Protein AF-A0A838R5U6-F1 (afdb_monomer)

Secondary structure (DSSP, 8-state):
-GGGTS--SEE-EEEESSSEEEESTT-PPEE--TTHHHHHHHHHHHHHHT----S---HHHHHHHHTTS--S-EEEEESS--B-TTT-SB-HHHHHHHHHHHHHTTTS-EEEEE-S-TTSHHHHHHHHHHHHHTT--EEE-

Nearest PDB structures (foldseek):
  3gei-assembly2_B  TM=4.737E-01  e=3.630E-01  Chlorobaculum tepidum
  3gei-assembly1_A-2  TM=4.736E-01  e=3.871E-01  Chlorobaculum tepidum
  7cs3-assembly3_E  TM=6.189E-01  e=1.395E+00  Isatis tinctoria
  7cs7-assembly1_A  TM=5.829E-01  e=1.151E+00  Isatis tinctoria
  3gee-assembly1_A-2  TM=3.299E-01  e=1.308E+00  Chlorobaculum tepidum

pLDDT: mean 90.36, std 7.61, range [60.25, 98.31]

Sequence (141 aa):
TWLKHLNVEECVLIVYSSSVRTFPADGSVADVRGSAGKSKRDELMRQLQTVKPGGWTNTLDALRKAYEYDVDTVLLFTDGAPSRASSGAYDERIAQQIYALSREHANVPINTIGLGNYFDENMATFLRTVASLTGGTFRGE

Mean p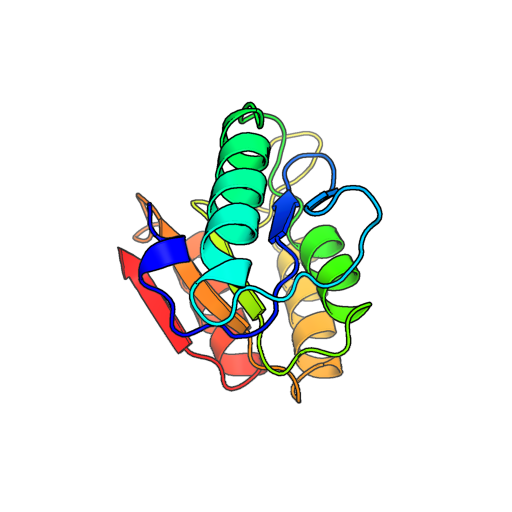redicted aligned error: 4.28 Å

Radius of gyration: 14.82 Å; Cα contacts (8 Å, |Δi|>4): 229; chains: 1; bounding box: 40×31×37 Å

Structure (mmCIF, N/CA/C/O backbone):
data_AF-A0A838R5U6-F1
#
_entry.id   AF-A0A838R5U6-F1
#
loop_
_atom_site.group_PDB
_atom_site.id
_atom_site.type_symbol
_atom_site.label_atom_id
_atom_site.label_alt_id
_atom_site.label_comp_id
_atom_site.label_asym_id
_atom_site.label_entity_id
_atom_site.label_seq_id
_atom_site.pdbx_PDB_ins_code
_atom_site.Cartn_x
_atom_site.Cartn_y
_atom_site.Cartn_z
_atom_site.occupancy
_atom_site.B_iso_or_equiv
_atom_site.auth_seq_id
_atom_site.auth_comp_id
_atom_site.auth_asym_id
_atom_site.auth_atom_id
_atom_site.pdbx_PDB_model_num
ATOM 1 N N . THR A 1 1 ? -11.176 15.852 3.937 1.00 60.25 1 THR A N 1
ATOM 2 C CA . THR A 1 1 ? -9.987 14.971 3.941 1.00 60.25 1 THR A CA 1
ATOM 3 C C . THR A 1 1 ? -10.443 13.577 3.564 1.00 60.25 1 THR A C 1
ATOM 5 O O . THR A 1 1 ? -11.503 13.176 4.027 1.00 60.25 1 THR A O 1
ATOM 8 N N . TRP A 1 2 ? -9.69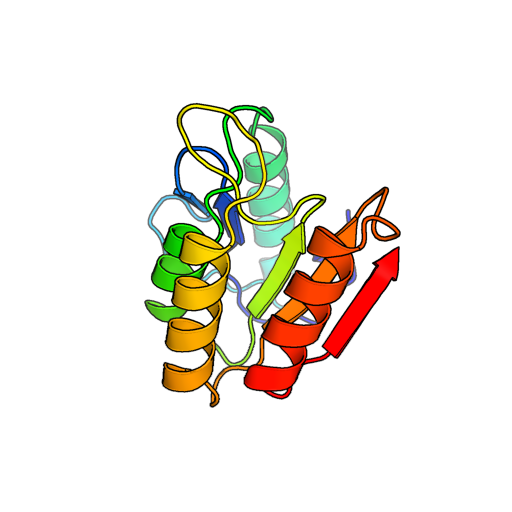9 12.866 2.715 1.00 70.06 2 TRP A N 1
ATOM 9 C CA . TRP A 1 2 ? -10.141 11.615 2.073 1.00 70.06 2 TRP A CA 1
ATOM 10 C C . TRP A 1 2 ? -10.536 10.508 3.064 1.00 70.06 2 TRP A C 1
ATOM 12 O O . TRP A 1 2 ? -11.565 9.872 2.872 1.00 70.06 2 TRP A O 1
ATOM 22 N N . LEU A 1 3 ? -9.816 10.363 4.185 1.00 71.75 3 LEU A 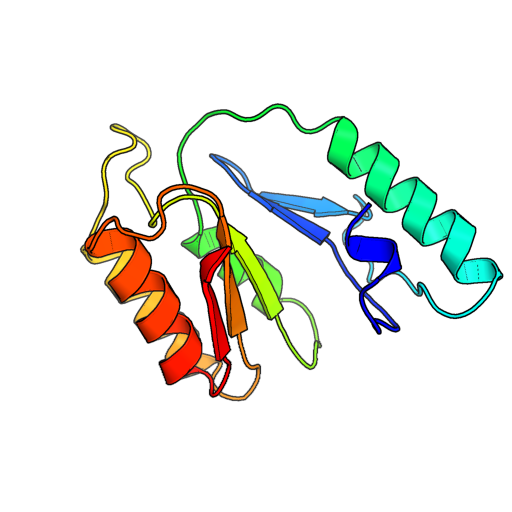N 1
ATOM 23 C CA . LEU A 1 3 ? -10.091 9.331 5.197 1.00 71.75 3 LEU A CA 1
ATOM 24 C C . LEU A 1 3 ? -11.506 9.422 5.800 1.00 71.75 3 LEU A C 1
ATOM 26 O O . LEU A 1 3 ? -12.054 8.425 6.248 1.00 71.75 3 LEU A O 1
ATOM 30 N N . LYS A 1 4 ? -12.134 10.608 5.794 1.00 71.12 4 LYS A N 1
ATOM 31 C CA . LYS A 1 4 ? -13.515 10.794 6.282 1.00 71.12 4 LYS A CA 1
ATOM 32 C C . LYS A 1 4 ? -14.579 10.253 5.323 1.00 71.12 4 LYS A C 1
ATOM 34 O O . LYS A 1 4 ? -15.738 10.173 5.712 1.00 71.12 4 LYS A O 1
ATOM 39 N N . HIS A 1 5 ? -14.192 9.946 4.089 1.00 78.62 5 HIS A N 1
ATOM 40 C CA . HIS A 1 5 ? -15.079 9.461 3.033 1.00 78.62 5 HIS A CA 1
ATOM 41 C C . HIS A 1 5 ? -14.897 7.968 2.754 1.00 78.62 5 HIS A C 1
ATOM 43 O O . HIS A 1 5 ? -15.681 7.397 2.003 1.00 78.62 5 HIS A O 1
ATOM 49 N N . LEU A 1 6 ? -13.883 7.336 3.351 1.00 78.75 6 LEU A N 1
ATOM 50 C CA . LEU A 1 6 ? -13.700 5.897 3.260 1.00 78.75 6 LEU A CA 1
ATOM 51 C C . LEU A 1 6 ? -14.564 5.195 4.306 1.00 78.75 6 LEU A C 1
ATOM 53 O O . LEU A 1 6 ? -14.583 5.589 5.474 1.00 78.75 6 LEU A O 1
ATOM 57 N N . ASN A 1 7 ? -15.248 4.135 3.884 1.00 82.88 7 ASN A N 1
ATOM 58 C CA . ASN A 1 7 ? -15.993 3.259 4.778 1.00 82.88 7 ASN A CA 1
ATOM 59 C C . ASN A 1 7 ? -15.038 2.254 5.443 1.00 82.88 7 ASN A C 1
ATOM 61 O O . ASN A 1 7 ? -15.044 1.076 5.107 1.00 82.88 7 ASN A O 1
ATOM 65 N N . VAL A 1 8 ? -14.163 2.760 6.312 1.00 87.38 8 VAL A N 1
ATOM 66 C CA . VAL A 1 8 ? -13.171 1.975 7.058 1.00 87.38 8 VAL A CA 1
ATOM 67 C C . VAL A 1 8 ? -13.574 1.951 8.526 1.00 87.38 8 VAL A C 1
ATOM 69 O O . VAL A 1 8 ? -13.942 2.989 9.084 1.00 87.38 8 VAL A O 1
ATOM 72 N N . GLU A 1 9 ? -13.514 0.771 9.139 1.00 91.50 9 GLU A N 1
ATOM 73 C CA . GLU A 1 9 ? -13.822 0.580 10.558 1.00 91.50 9 GLU A CA 1
ATOM 74 C C . GLU A 1 9 ? -12.588 0.749 11.437 1.00 91.50 9 GLU A C 1
ATOM 76 O O . GLU A 1 9 ? -12.625 1.466 12.435 1.00 91.50 9 GLU A O 1
ATOM 81 N N . GLU A 1 10 ? -11.489 0.126 11.032 1.00 94.75 10 GLU A N 1
ATOM 82 C CA . GLU A 1 10 ? -10.233 0.065 11.762 1.00 94.75 10 GLU A CA 1
ATOM 83 C C . GLU A 1 10 ? -9.087 0.301 10.780 1.00 94.75 10 GLU A C 1
ATOM 85 O O . GLU A 1 10 ? -9.123 -0.172 9.644 1.00 94.75 10 GLU A O 1
ATOM 90 N N . CYS A 1 11 ? -8.083 1.085 11.169 1.00 94.88 11 CYS A N 1
ATOM 91 C CA . CYS A 1 11 ? -6.948 1.333 10.287 1.00 94.88 11 CYS A CA 1
ATOM 92 C C . CYS A 1 11 ? -5.656 1.648 11.025 1.00 94.88 11 CYS A C 1
ATOM 94 O O . CYS A 1 11 ? -5.648 2.264 12.091 1.00 94.88 11 CYS A O 1
ATOM 96 N N . VAL A 1 12 ? -4.553 1.338 10.357 1.00 95.81 12 VAL A N 1
ATOM 97 C CA . VAL A 1 12 ? -3.248 1.950 10.583 1.00 95.81 12 VAL A CA 1
ATOM 98 C C . VAL A 1 12 ? -2.866 2.706 9.312 1.00 95.81 12 VAL A C 1
ATOM 100 O O . VAL A 1 12 ? -2.995 2.188 8.204 1.00 95.81 12 VAL A O 1
ATOM 103 N N . LEU A 1 13 ? -2.427 3.956 9.442 1.00 95.38 13 LEU A N 1
ATOM 104 C CA . LEU A 1 13 ? -1.872 4.694 8.311 1.00 95.38 13 LEU A CA 1
ATOM 105 C C . LEU A 1 13 ? -0.378 4.414 8.234 1.00 95.38 13 LEU A C 1
ATOM 107 O O . LEU A 1 13 ? 0.358 4.709 9.173 1.00 95.38 13 LEU A O 1
ATOM 111 N N . ILE A 1 14 ? 0.076 3.902 7.097 1.00 95.75 14 ILE A N 1
ATOM 112 C CA . ILE A 1 14 ? 1.496 3.718 6.811 1.00 95.75 14 ILE A CA 1
ATOM 113 C C . ILE A 1 14 ? 1.920 4.825 5.856 1.00 95.75 14 ILE A C 1
ATOM 115 O O . ILE A 1 14 ? 1.406 4.938 4.746 1.00 95.75 14 ILE A O 1
ATOM 119 N N . VAL A 1 15 ? 2.855 5.660 6.299 1.00 93.81 15 VAL A N 1
ATOM 120 C CA . VAL A 1 15 ? 3.417 6.743 5.494 1.00 93.81 15 VAL A CA 1
ATOM 121 C C . VAL A 1 15 ? 4.862 6.419 5.192 1.00 93.81 15 VAL A C 1
ATOM 123 O O . VAL A 1 15 ? 5.647 6.153 6.105 1.00 93.81 15 VAL A O 1
ATOM 126 N N . TYR A 1 16 ? 5.220 6.464 3.914 1.00 91.88 16 TYR A N 1
ATOM 127 C CA . TYR A 1 16 ? 6.533 6.044 3.463 1.00 91.88 16 TYR A CA 1
ATOM 128 C C . TYR A 1 16 ? 7.172 7.061 2.521 1.00 91.88 16 TYR A C 1
ATOM 130 O O . TYR A 1 16 ? 6.513 7.702 1.706 1.00 91.88 16 TYR A O 1
ATOM 138 N N . SER A 1 17 ? 8.485 7.197 2.669 1.00 87.94 17 SER A N 1
ATOM 139 C CA . SER A 1 17 ? 9.378 7.764 1.664 1.00 87.94 17 SER A CA 1
ATOM 140 C C . SER A 1 17 ? 10.715 7.027 1.741 1.00 87.94 17 SER A C 1
ATOM 142 O O . SER A 1 17 ? 10.746 5.837 1.457 1.00 87.94 17 SER A O 1
ATOM 144 N N . SER A 1 18 ? 11.799 7.651 2.209 1.00 85.25 18 SER A N 1
ATOM 145 C CA . SER A 1 18 ? 13.048 6.952 2.539 1.00 85.25 18 SER A CA 1
ATOM 146 C C . SER A 1 18 ? 12.950 6.089 3.800 1.00 85.25 18 SER A C 1
ATOM 148 O O . SER A 1 18 ? 13.777 5.206 4.008 1.00 85.25 18 SER A O 1
ATOM 150 N N . SER A 1 19 ? 11.949 6.347 4.642 1.00 88.00 19 SER A N 1
ATOM 151 C CA . SER A 1 19 ? 11.634 5.589 5.855 1.00 88.00 19 SER A CA 1
ATOM 152 C C . SER A 1 19 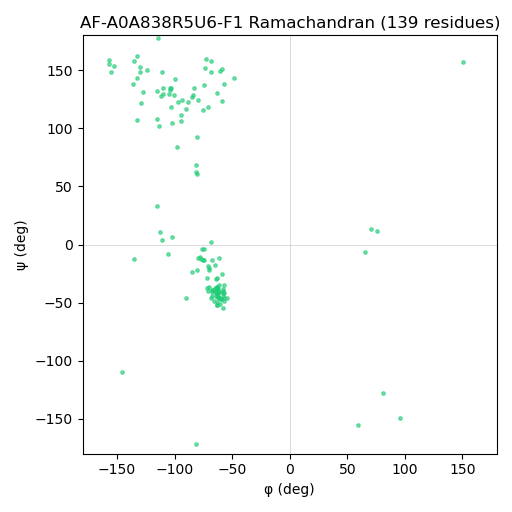? 10.134 5.330 5.933 1.00 88.00 19 SER A C 1
ATOM 154 O O . SER A 1 19 ? 9.345 6.054 5.321 1.00 88.00 19 SER A O 1
ATOM 156 N N . VAL A 1 20 ? 9.754 4.309 6.696 1.00 92.94 20 VAL A N 1
ATOM 157 C CA . VAL A 1 20 ? 8.361 3.932 6.944 1.00 92.94 20 VAL A CA 1
ATOM 158 C C . VAL A 1 20 ? 7.966 4.379 8.347 1.00 92.94 20 VAL A C 1
ATOM 160 O O . VAL A 1 20 ? 8.701 4.160 9.309 1.00 92.94 20 VAL A O 1
ATOM 163 N N . ARG A 1 21 ? 6.806 5.022 8.466 1.00 93.81 21 ARG A N 1
ATOM 164 C CA . ARG A 1 21 ? 6.203 5.447 9.734 1.00 93.81 21 ARG A CA 1
ATOM 165 C C . ARG A 1 21 ? 4.756 4.991 9.791 1.00 93.81 21 ARG A C 1
ATOM 167 O O . ARG A 1 21 ? 4.082 4.958 8.765 1.00 93.81 21 ARG A O 1
ATOM 174 N N . THR A 1 22 ? 4.278 4.700 10.991 1.00 95.50 22 THR A N 1
ATOM 175 C CA . THR A 1 22 ? 2.885 4.327 11.238 1.00 95.50 22 THR A CA 1
ATOM 176 C C . THR A 1 22 ? 2.170 5.420 12.017 1.00 95.50 22 THR A C 1
ATOM 178 O O . THR A 1 22 ? 2.774 6.109 12.840 1.00 95.50 22 THR A O 1
ATOM 181 N N . PHE A 1 23 ? 0.873 5.558 11.771 1.00 93.81 23 PHE A N 1
ATOM 182 C CA . PHE A 1 23 ? -0.037 6.328 12.600 1.00 93.81 23 PHE A CA 1
ATOM 183 C C . PHE A 1 23 ? -1.252 5.459 12.945 1.00 93.81 23 PHE A C 1
ATOM 185 O O . PHE A 1 23 ? -1.934 5.009 12.022 1.00 93.81 23 PHE A O 1
ATOM 192 N N . PRO A 1 24 ? -1.543 5.229 14.237 1.00 92.75 24 PRO A N 1
ATOM 193 C CA . PRO A 1 24 ? -0.843 5.737 15.424 1.00 92.75 24 PRO A CA 1
ATOM 194 C C . PRO A 1 24 ? 0.651 5.354 15.520 1.00 92.75 24 PRO A C 1
ATOM 196 O O . PRO A 1 24 ? 1.101 4.351 14.965 1.00 92.75 24 PRO A O 1
ATOM 199 N N . ALA A 1 25 ? 1.441 6.209 16.179 1.00 90.06 25 ALA A N 1
ATOM 200 C CA . ALA A 1 25 ? 2.906 6.093 16.224 1.00 90.06 25 ALA A CA 1
ATOM 201 C C . ALA A 1 25 ? 3.408 4.900 17.054 1.00 90.06 25 ALA A C 1
ATOM 203 O O . ALA A 1 25 ? 4.534 4.453 16.863 1.00 90.06 25 ALA A O 1
ATOM 204 N N . ASP A 1 26 ? 2.569 4.378 17.949 1.00 90.75 26 ASP A N 1
ATOM 205 C CA . ASP A 1 26 ? 2.814 3.127 18.673 1.00 90.75 26 ASP A CA 1
ATOM 206 C C . ASP A 1 26 ? 2.575 1.880 17.803 1.00 90.75 26 ASP A C 1
ATOM 208 O O . ASP A 1 26 ? 2.818 0.761 18.245 1.00 90.75 26 ASP A O 1
ATOM 212 N N . GLY A 1 27 ? 2.116 2.070 16.562 1.00 92.81 27 GLY A N 1
ATOM 213 C CA . GLY A 1 27 ? 1.841 0.998 15.621 1.00 92.81 27 GLY A CA 1
ATOM 214 C C . GLY A 1 27 ? 0.552 0.241 15.913 1.00 92.81 27 GLY A C 1
ATOM 215 O O . GLY A 1 27 ? 0.366 -0.802 15.304 1.00 92.81 27 GLY A O 1
ATOM 216 N N . SER A 1 28 ? -0.321 0.719 16.803 1.00 94.44 28 SER A N 1
ATOM 217 C CA . SER A 1 28 ? -1.634 0.110 17.045 1.00 94.44 28 SER A CA 1
ATOM 218 C C . SER A 1 28 ? -2.582 0.267 15.848 1.00 94.44 28 SER A C 1
ATOM 220 O O . SER A 1 28 ? -2.428 1.166 15.024 1.00 94.44 28 SER A O 1
ATOM 222 N N . VAL A 1 29 ? -3.593 -0.600 15.750 1.00 95.25 29 VAL A N 1
ATOM 223 C CA . VAL A 1 29 ? -4.712 -0.412 14.817 1.00 95.25 29 VAL A CA 1
ATOM 224 C C . VAL A 1 29 ? -5.748 0.490 15.489 1.00 95.25 29 VAL A C 1
ATOM 226 O O . VAL A 1 29 ? -6.170 0.241 16.618 1.00 95.25 29 VAL A O 1
ATOM 229 N N . ALA A 1 30 ? -6.138 1.570 14.817 1.00 93.81 30 ALA A N 1
ATOM 230 C CA . ALA A 1 30 ? -7.064 2.552 15.355 1.00 93.81 30 ALA A CA 1
ATOM 231 C C . ALA A 1 30 ? -8.510 2.254 14.943 1.00 93.81 30 ALA A C 1
ATOM 233 O O . ALA A 1 30 ? -8.815 2.258 13.753 1.00 93.81 30 ALA A O 1
ATOM 234 N N . ASP A 1 31 ? -9.411 2.118 15.920 1.00 94.06 31 ASP A N 1
ATOM 235 C CA . ASP A 1 31 ? -10.857 2.116 15.674 1.00 94.06 31 ASP A CA 1
ATOM 236 C C . ASP A 1 31 ? -11.332 3.524 15.288 1.00 94.06 31 ASP A C 1
ATOM 238 O O . ASP A 1 31 ? -11.202 4.500 16.041 1.00 94.06 31 ASP A O 1
ATOM 242 N N . VAL A 1 32 ? -11.871 3.629 14.078 1.00 92.88 32 VAL A N 1
ATOM 243 C CA . VAL A 1 32 ? -12.384 4.861 13.487 1.00 92.88 32 VAL A CA 1
ATOM 244 C C . VAL A 1 32 ? -13.906 4.832 13.308 1.00 92.88 32 VAL A C 1
ATOM 246 O O . VAL A 1 32 ? -14.466 5.765 12.730 1.00 92.88 32 VAL A O 1
ATOM 249 N N . ARG A 1 33 ? -14.634 3.862 13.868 1.00 91.25 33 ARG A N 1
ATOM 250 C CA . ARG A 1 33 ? -16.101 3.774 13.757 1.00 91.25 33 ARG A CA 1
ATOM 251 C C . ARG A 1 33 ? -16.845 4.875 14.511 1.00 91.25 33 ARG A C 1
ATOM 253 O O . ARG A 1 33 ? -16.447 5.364 15.570 1.00 91.25 33 ARG A O 1
ATOM 260 N N . GLY A 1 34 ? -18.001 5.249 13.962 1.00 86.62 34 GLY A N 1
ATOM 261 C CA . GLY A 1 34 ? -18.978 6.109 14.630 1.00 86.62 34 GLY A CA 1
ATOM 262 C C . GLY A 1 34 ? -18.457 7.498 15.028 1.00 86.62 34 GLY A C 1
ATOM 263 O O . GLY A 1 34 ? -17.533 8.056 14.426 1.00 86.62 34 GLY A O 1
ATOM 264 N N . SER A 1 35 ? -19.100 8.085 16.041 1.00 84.00 35 SER A N 1
ATOM 265 C CA . SER A 1 35 ? -18.775 9.417 16.567 1.00 84.00 35 SER A CA 1
ATOM 266 C C . SER A 1 35 ? -17.464 9.431 17.359 1.00 84.00 35 SER A C 1
ATOM 268 O O . SER A 1 35 ? -16.689 10.374 17.208 1.00 84.00 35 SER A O 1
ATOM 270 N N . ALA A 1 36 ? -17.173 8.378 18.129 1.00 76.88 36 ALA A N 1
ATOM 271 C CA . ALA A 1 36 ? -15.920 8.229 18.874 1.00 76.88 36 ALA A CA 1
ATOM 272 C C . ALA A 1 36 ? -14.702 8.158 17.934 1.00 76.88 36 ALA A C 1
ATOM 274 O O . ALA A 1 36 ? -13.711 8.864 18.131 1.00 76.88 36 ALA A O 1
ATOM 275 N N . GLY A 1 37 ? -14.825 7.419 16.829 1.00 87.81 37 GLY A N 1
ATOM 276 C CA . GLY A 1 37 ? -13.803 7.335 15.793 1.00 87.81 37 GLY A CA 1
ATOM 277 C C . GLY A 1 37 ? -13.589 8.628 15.003 1.00 87.81 37 GLY A C 1
ATOM 278 O O . GLY A 1 37 ? -12.570 8.781 14.333 1.00 87.81 37 GLY A O 1
ATOM 279 N N . LYS A 1 38 ? -14.490 9.623 15.094 1.00 87.75 38 LYS A N 1
ATOM 280 C CA . LYS A 1 38 ? -14.281 10.943 14.466 1.00 87.75 38 LYS A CA 1
ATOM 281 C C . LYS A 1 38 ? -13.048 11.639 15.033 1.00 87.75 38 LYS A C 1
ATOM 283 O O . LYS A 1 38 ? -12.226 12.113 14.255 1.00 87.75 38 LYS A O 1
ATOM 288 N N . SER A 1 39 ? -12.900 11.645 16.356 1.00 89.44 39 SER A N 1
ATOM 289 C CA . SER A 1 39 ? -11.733 12.234 17.017 1.00 89.44 39 SER A CA 1
ATOM 290 C C . SER A 1 39 ? -10.447 11.509 16.626 1.00 89.44 39 SER A C 1
ATOM 292 O O . SER A 1 39 ? -9.433 12.162 16.386 1.00 89.44 39 SER A O 1
ATOM 294 N N . LYS A 1 40 ? -10.508 10.178 16.481 1.00 90.75 40 LYS A N 1
ATOM 295 C CA . LYS A 1 40 ? -9.376 9.360 16.038 1.00 90.75 40 LYS A CA 1
ATOM 296 C C . LYS A 1 40 ? -9.005 9.634 14.576 1.00 90.75 40 LYS A C 1
ATOM 298 O O . LYS A 1 40 ? -7.839 9.875 14.290 1.00 90.75 40 LYS A O 1
ATOM 303 N N . ARG A 1 41 ? -9.980 9.739 13.662 1.00 90.81 41 ARG A N 1
ATOM 304 C CA . ARG A 1 41 ? -9.740 10.199 12.278 1.00 90.81 41 ARG A CA 1
ATOM 305 C C . ARG A 1 41 ? -9.090 11.578 12.244 1.00 90.81 41 ARG A C 1
ATOM 307 O O . ARG A 1 41 ? -8.147 11.786 11.490 1.00 90.81 41 ARG A O 1
ATOM 314 N N . ASP A 1 42 ? -9.587 12.525 13.037 1.00 90.00 42 ASP A N 1
ATOM 315 C CA . ASP A 1 42 ? -9.027 13.879 13.086 1.00 90.00 42 ASP A CA 1
ATOM 316 C C . ASP A 1 42 ? -7.589 13.881 13.633 1.00 90.00 42 ASP A C 1
ATOM 318 O O . ASP A 1 42 ? -6.745 14.623 13.134 1.00 90.00 42 ASP A O 1
ATOM 322 N N . GLU A 1 43 ? -7.285 13.031 14.616 1.00 90.56 43 GLU A N 1
ATOM 323 C CA . GLU A 1 43 ? -5.930 12.816 15.135 1.00 90.56 43 GLU A CA 1
ATOM 324 C C . GLU A 1 43 ? -4.987 12.242 14.070 1.00 90.56 43 GLU A C 1
ATOM 326 O O . GLU A 1 43 ? -3.939 12.836 13.810 1.00 90.56 43 GLU A O 1
ATOM 331 N N . LEU A 1 44 ? -5.386 11.155 13.406 1.00 91.19 44 LEU A N 1
ATOM 332 C CA . LEU A 1 44 ? -4.618 10.528 12.328 1.00 91.19 44 LEU A CA 1
ATOM 333 C C . LEU A 1 44 ? -4.351 11.510 11.180 1.00 91.19 44 LEU A C 1
ATOM 335 O O . LEU A 1 44 ? -3.235 11.599 10.671 1.00 91.19 44 LEU A O 1
ATOM 339 N N . MET A 1 45 ? -5.350 12.316 10.808 1.00 89.62 45 MET A N 1
ATOM 340 C CA . MET A 1 45 ? -5.181 13.342 9.778 1.00 89.62 45 MET A CA 1
ATOM 341 C C . MET A 1 45 ? -4.225 14.459 10.210 1.00 89.62 45 MET A C 1
ATOM 343 O O . MET A 1 45 ? -3.435 14.915 9.385 1.00 89.62 45 MET A O 1
ATOM 347 N N . ARG A 1 46 ? -4.264 14.899 11.477 1.00 90.06 46 ARG A N 1
ATOM 348 C CA . ARG A 1 46 ? -3.290 15.875 11.997 1.00 90.06 46 ARG A CA 1
ATOM 349 C C . ARG A 1 46 ? -1.873 15.312 11.963 1.00 90.06 46 ARG A C 1
ATOM 351 O O . ARG A 1 46 ? -0.962 16.022 11.558 1.00 90.06 46 ARG A O 1
ATOM 358 N N . GLN A 1 47 ? -1.691 14.048 12.344 1.00 89.00 47 GLN A N 1
ATOM 359 C CA . GLN A 1 47 ? -0.395 13.371 12.274 1.00 89.00 47 GLN A CA 1
ATOM 360 C C . GLN A 1 47 ? 0.113 13.297 10.829 1.00 89.00 47 GLN A C 1
ATOM 362 O O . GLN A 1 47 ? 1.246 13.698 10.558 1.00 89.00 47 GLN A O 1
ATOM 367 N N . LEU A 1 48 ? -0.751 12.911 9.886 1.00 85.88 48 LEU A N 1
ATOM 368 C CA . LEU A 1 48 ? -0.425 12.886 8.460 1.00 85.88 48 LEU A CA 1
ATOM 369 C C . LEU A 1 48 ? 0.004 14.268 7.933 1.00 85.88 48 LEU A C 1
ATOM 371 O O . LEU A 1 48 ? 0.968 14.359 7.182 1.00 85.88 48 LEU A O 1
ATOM 375 N N . GLN A 1 49 ? -0.645 15.354 8.363 1.00 86.94 49 GLN A N 1
ATOM 376 C CA . GLN A 1 49 ? -0.290 16.726 7.961 1.00 86.94 49 GLN A CA 1
ATOM 377 C C . GLN A 1 49 ? 1.101 17.178 8.433 1.00 86.94 49 GLN A C 1
ATOM 379 O O . GLN A 1 49 ? 1.644 18.138 7.891 1.00 86.94 49 GLN A O 1
ATOM 384 N N . THR A 1 50 ? 1.697 16.504 9.421 1.00 84.94 50 THR A N 1
ATOM 385 C CA . THR A 1 50 ? 3.076 16.795 9.857 1.00 84.94 50 THR A CA 1
ATOM 386 C C . THR A 1 50 ? 4.138 16.172 8.949 1.00 84.94 50 THR A C 1
ATOM 388 O O . THR A 1 50 ? 5.325 16.493 9.060 1.00 84.94 50 THR A O 1
ATOM 391 N N . VAL A 1 51 ? 3.739 15.270 8.047 1.00 83.38 51 VAL A N 1
ATOM 392 C CA . VAL A 1 51 ? 4.654 14.559 7.156 1.00 83.38 51 VAL A CA 1
ATOM 393 C C . VAL A 1 51 ? 5.113 15.502 6.049 1.00 83.38 51 VAL A C 1
ATOM 395 O O . VAL A 1 51 ? 4.332 15.937 5.208 1.00 83.38 51 VAL A O 1
ATOM 398 N N . LYS A 1 52 ? 6.416 15.793 6.032 1.00 80.62 52 LYS A N 1
ATOM 399 C CA . LYS A 1 52 ? 7.066 16.486 4.919 1.00 80.62 52 LYS A CA 1
ATOM 400 C C . LYS A 1 52 ? 7.436 15.481 3.819 1.00 80.62 52 LYS A C 1
ATOM 402 O O . LYS A 1 52 ? 8.094 14.489 4.146 1.00 80.62 52 LYS A O 1
ATOM 407 N N . PRO A 1 53 ? 7.058 15.728 2.553 1.00 76.94 53 PRO A N 1
ATOM 408 C CA . PRO A 1 53 ? 7.534 14.940 1.421 1.00 76.94 53 PRO A CA 1
ATOM 409 C C . PRO A 1 53 ? 9.058 15.023 1.281 1.00 76.94 53 PRO A C 1
ATOM 411 O O . PRO A 1 53 ? 9.660 16.047 1.611 1.00 76.94 53 PRO A O 1
ATOM 414 N N . GLY A 1 54 ? 9.679 13.962 0.767 1.00 72.56 54 GLY A N 1
ATOM 415 C CA . GLY A 1 54 ? 11.106 13.943 0.443 1.00 72.56 54 GLY A CA 1
ATOM 416 C C . GLY A 1 54 ? 11.736 12.559 0.565 1.00 72.56 54 GLY A C 1
ATOM 417 O O . GLY A 1 54 ? 11.245 11.706 1.302 1.00 72.56 54 GLY A O 1
ATOM 418 N N . GLY A 1 55 ? 12.848 12.352 -0.139 1.00 81.44 55 GLY A N 1
ATOM 419 C CA . GLY A 1 55 ? 13.525 11.060 -0.234 1.00 81.44 55 GLY A CA 1
ATOM 420 C C . GLY A 1 55 ? 13.119 10.290 -1.490 1.00 81.44 55 GLY A C 1
ATOM 421 O O . GLY A 1 55 ? 12.841 10.890 -2.523 1.00 81.44 55 GLY A O 1
ATOM 422 N N . TRP A 1 56 ? 13.123 8.964 -1.391 1.00 81.88 56 TRP A N 1
ATOM 423 C CA . TRP A 1 56 ? 12.775 8.033 -2.467 1.00 81.88 56 TRP A CA 1
ATOM 424 C C . TRP A 1 56 ? 11.496 7.260 -2.116 1.00 81.88 56 TRP A C 1
ATOM 426 O O . TRP A 1 56 ? 10.939 7.437 -1.036 1.00 81.88 56 TRP A O 1
ATOM 436 N N . THR A 1 57 ? 11.022 6.413 -3.021 1.00 85.06 57 THR A N 1
ATOM 437 C CA . THR A 1 57 ? 9.737 5.712 -2.914 1.00 85.06 57 THR A CA 1
ATOM 438 C C . THR A 1 57 ? 9.950 4.291 -2.388 1.00 85.06 57 THR A C 1
ATOM 440 O O . THR A 1 57 ? 10.052 3.343 -3.171 1.00 85.06 57 THR A O 1
ATOM 443 N N . ASN A 1 58 ? 10.045 4.125 -1.062 1.00 90.69 58 ASN A N 1
ATOM 444 C CA . ASN A 1 58 ? 10.254 2.818 -0.421 1.00 90.69 58 ASN A CA 1
ATOM 445 C C . ASN A 1 58 ? 8.966 2.005 -0.262 1.00 90.69 58 ASN A C 1
ATOM 447 O O . ASN A 1 58 ? 8.529 1.687 0.845 1.00 90.69 58 ASN A O 1
ATOM 451 N N . THR A 1 59 ? 8.347 1.660 -1.389 1.00 94.50 59 THR A N 1
ATOM 452 C CA . THR A 1 59 ? 7.122 0.853 -1.393 1.00 94.50 59 THR A CA 1
ATOM 453 C C . THR A 1 59 ? 7.355 -0.556 -0.844 1.00 94.50 59 THR A C 1
ATOM 455 O O . THR A 1 59 ? 6.446 -1.131 -0.254 1.00 94.50 59 THR A O 1
ATOM 458 N N . LEU A 1 60 ? 8.563 -1.115 -0.992 1.00 95.62 60 LEU A N 1
ATOM 459 C CA . LEU A 1 60 ? 8.868 -2.462 -0.506 1.00 95.62 60 LEU A CA 1
ATOM 460 C C . LEU A 1 60 ? 8.752 -2.555 1.018 1.00 95.62 60 LEU A C 1
ATOM 462 O O . LEU A 1 60 ? 8.032 -3.418 1.519 1.00 95.62 60 LEU A O 1
ATOM 466 N N . ASP A 1 61 ? 9.412 -1.661 1.756 1.00 95.88 61 ASP A N 1
ATOM 467 C CA . ASP A 1 61 ? 9.336 -1.698 3.219 1.00 95.88 61 ASP A CA 1
ATOM 468 C C . ASP A 1 61 ? 7.963 -1.245 3.727 1.00 95.88 61 ASP A C 1
ATOM 470 O O . ASP A 1 61 ? 7.504 -1.732 4.758 1.00 95.88 61 ASP A O 1
ATOM 474 N N . ALA A 1 62 ? 7.268 -0.369 2.992 1.00 96.44 62 ALA A N 1
ATOM 475 C CA . ALA A 1 62 ? 5.896 0.010 3.322 1.00 96.44 62 ALA A CA 1
ATOM 476 C C . ALA A 1 62 ? 4.943 -1.194 3.264 1.00 96.44 62 ALA A C 1
ATOM 478 O O . ALA A 1 62 ? 4.148 -1.390 4.181 1.00 96.44 62 ALA A O 1
ATOM 479 N N . LEU A 1 63 ? 5.050 -2.023 2.219 1.00 97.44 63 LEU A N 1
ATOM 480 C CA . LEU A 1 63 ? 4.233 -3.229 2.083 1.00 97.44 63 LEU A CA 1
ATOM 481 C C . LEU A 1 63 ? 4.635 -4.314 3.081 1.00 97.44 63 LEU A C 1
ATOM 483 O O . LEU A 1 63 ? 3.754 -4.924 3.675 1.00 97.44 63 LEU A O 1
ATOM 487 N N . ARG A 1 64 ? 5.934 -4.510 3.344 1.00 97.38 64 ARG A N 1
ATOM 488 C CA . ARG A 1 64 ? 6.375 -5.394 4.438 1.00 97.38 64 ARG A CA 1
ATOM 489 C C . ARG A 1 64 ? 5.749 -4.983 5.762 1.00 97.38 64 ARG A C 1
ATOM 491 O O . ARG A 1 64 ? 5.208 -5.832 6.457 1.00 97.38 64 ARG A O 1
ATOM 498 N N . LYS A 1 65 ? 5.764 -3.681 6.066 1.00 97.81 65 LYS A N 1
ATOM 499 C CA . LYS A 1 65 ? 5.144 -3.157 7.280 1.00 97.81 65 LYS A CA 1
ATOM 500 C C . LYS A 1 65 ? 3.632 -3.374 7.287 1.00 97.81 65 LYS A C 1
ATOM 502 O O . LYS A 1 65 ? 3.092 -3.706 8.331 1.00 97.81 65 LYS A O 1
ATOM 507 N N . ALA A 1 66 ? 2.955 -3.207 6.150 1.00 97.50 66 ALA A N 1
ATOM 508 C CA . ALA A 1 66 ? 1.519 -3.462 6.034 1.00 97.50 66 ALA A CA 1
ATOM 509 C C . ALA A 1 66 ? 1.167 -4.925 6.339 1.00 97.50 66 ALA A C 1
ATOM 511 O O . ALA A 1 66 ? 0.211 -5.176 7.062 1.00 97.50 66 ALA A O 1
ATOM 512 N N . TYR A 1 67 ? 1.977 -5.873 5.865 1.00 96.44 67 TYR A N 1
ATOM 513 C CA . TYR A 1 67 ? 1.769 -7.303 6.104 1.00 96.44 67 TYR A CA 1
ATOM 514 C C . TYR A 1 67 ? 2.123 -7.779 7.523 1.00 96.44 67 TYR A C 1
ATOM 516 O O . TYR A 1 67 ? 1.888 -8.941 7.843 1.00 96.44 67 TYR A O 1
ATOM 524 N N . GLU A 1 68 ? 2.645 -6.909 8.394 1.00 96.62 68 GLU A N 1
ATOM 525 C CA . GLU A 1 68 ? 2.742 -7.198 9.834 1.00 96.62 68 GLU A CA 1
ATOM 526 C C . GLU A 1 68 ? 1.382 -7.092 10.548 1.00 96.62 68 GLU A C 1
ATOM 528 O O . GLU A 1 68 ? 1.257 -7.528 11.693 1.00 96.62 68 GLU A O 1
ATOM 533 N N . TYR A 1 69 ? 0.375 -6.502 9.897 1.00 97.00 69 TYR A N 1
ATOM 534 C CA . TYR A 1 69 ? -0.960 -6.300 10.447 1.00 97.00 69 TYR A CA 1
ATOM 535 C C . TYR A 1 69 ? -1.946 -7.354 9.943 1.00 97.00 69 TYR A C 1
ATOM 537 O O . TYR A 1 69 ? -1.933 -7.723 8.770 1.00 97.00 69 TYR A O 1
ATOM 545 N N . ASP 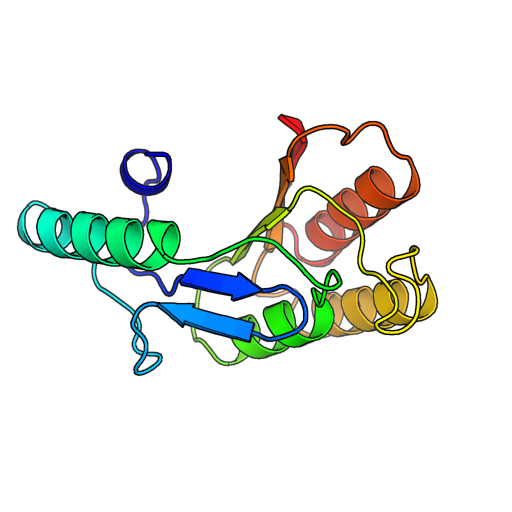A 1 70 ? -2.850 -7.780 10.825 1.00 95.31 70 ASP A N 1
ATOM 546 C CA . ASP A 1 70 ? -4.021 -8.575 10.453 1.00 95.31 70 ASP A CA 1
ATOM 547 C C . ASP A 1 70 ? -5.103 -7.634 9.902 1.00 95.31 70 ASP A C 1
ATOM 549 O O . ASP A 1 70 ? -5.838 -6.998 10.658 1.00 95.31 70 ASP A O 1
ATOM 553 N N . VAL A 1 71 ? -5.108 -7.452 8.580 1.00 94.88 71 VAL A N 1
ATOM 554 C CA . VAL A 1 71 ? -6.025 -6.560 7.856 1.00 94.88 71 VAL A CA 1
ATOM 555 C C . VAL A 1 71 ? -6.667 -7.288 6.683 1.00 94.88 71 VAL A C 1
ATOM 557 O O . VAL A 1 71 ? -6.089 -8.199 6.093 1.00 94.88 71 VAL A O 1
ATOM 560 N N . ASP A 1 72 ? -7.859 -6.842 6.310 1.00 96.19 72 ASP A N 1
ATOM 561 C CA . ASP A 1 72 ? -8.624 -7.377 5.187 1.00 96.19 72 ASP A CA 1
ATOM 562 C C . ASP A 1 72 ? -8.234 -6.753 3.838 1.00 96.19 72 ASP A C 1
ATOM 564 O O . ASP A 1 72 ? -8.434 -7.367 2.792 1.00 96.19 72 ASP A O 1
ATOM 568 N N . THR A 1 73 ? -7.665 -5.545 3.827 1.00 96.56 73 THR A N 1
ATOM 569 C CA . THR A 1 73 ? -7.193 -4.883 2.607 1.00 96.56 73 THR A CA 1
ATOM 570 C C . THR A 1 73 ? -6.117 -3.833 2.878 1.00 96.56 73 THR A C 1
ATOM 572 O O . THR A 1 73 ? -6.052 -3.221 3.944 1.00 96.56 73 THR A O 1
ATOM 575 N N . VAL A 1 74 ? -5.298 -3.563 1.861 1.00 97.44 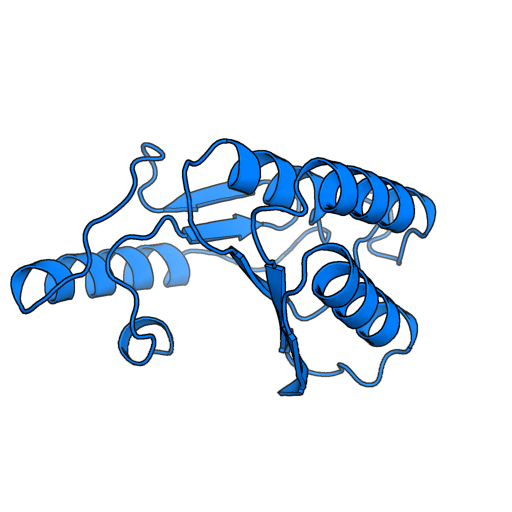74 VAL A N 1
ATOM 576 C CA . VAL A 1 74 ? -4.375 -2.426 1.822 1.00 97.44 74 VAL A CA 1
ATOM 577 C C . VAL A 1 74 ? -4.864 -1.413 0.789 1.00 97.44 74 VAL A C 1
ATOM 579 O O . VAL A 1 74 ? -5.105 -1.757 -0.367 1.00 97.44 74 VAL A O 1
ATOM 582 N N . LEU A 1 75 ? -4.955 -0.140 1.181 1.00 96.12 75 LEU A N 1
ATOM 583 C CA . LEU A 1 75 ? -5.190 0.978 0.264 1.00 96.12 75 LEU A CA 1
ATOM 584 C C . LEU A 1 75 ? -3.868 1.715 0.015 1.00 96.12 75 LEU A C 1
ATOM 586 O O . LEU A 1 75 ? -3.391 2.457 0.875 1.00 96.12 75 LEU A O 1
ATOM 590 N N . LEU A 1 76 ? -3.264 1.507 -1.155 1.00 95.94 76 LEU A N 1
ATOM 591 C CA . LEU A 1 76 ? -1.982 2.102 -1.526 1.00 95.94 76 LEU A CA 1
ATOM 592 C C . LEU A 1 76 ? -2.198 3.392 -2.320 1.00 95.94 76 LEU A C 1
ATOM 594 O O . LEU A 1 76 ? -2.534 3.342 -3.498 1.00 95.94 76 LEU A O 1
ATOM 598 N N . PHE A 1 77 ? -1.944 4.537 -1.693 1.00 93.38 77 PHE A N 1
ATOM 599 C CA . PHE A 1 77 ? -1.927 5.843 -2.356 1.00 93.38 77 PHE A CA 1
ATOM 600 C C . PHE A 1 77 ? -0.493 6.226 -2.704 1.00 93.38 77 PHE A C 1
ATOM 602 O O . PHE A 1 77 ? 0.348 6.313 -1.808 1.00 93.38 77 PHE A O 1
ATOM 609 N N . THR A 1 78 ? -0.201 6.474 -3.980 1.00 91.38 78 THR A N 1
ATOM 610 C CA . THR A 1 78 ? 1.147 6.887 -4.389 1.00 91.38 78 THR A CA 1
ATOM 611 C C . THR A 1 78 ? 1.156 7.669 -5.692 1.00 91.38 78 THR A C 1
ATOM 613 O O . THR A 1 78 ? 0.331 7.436 -6.571 1.00 91.38 78 THR A O 1
ATOM 616 N N . ASP A 1 79 ? 2.104 8.591 -5.810 1.00 86.88 79 ASP A N 1
ATOM 617 C CA . ASP A 1 79 ? 2.381 9.412 -6.987 1.00 86.88 79 ASP A CA 1
ATOM 618 C C . ASP A 1 79 ? 3.596 8.925 -7.795 1.00 86.88 79 ASP A C 1
ATOM 620 O O . ASP A 1 79 ? 4.013 9.585 -8.746 1.00 86.88 79 ASP A O 1
ATOM 624 N N . GLY A 1 80 ? 4.172 7.769 -7.442 1.00 85.25 80 GLY A N 1
ATOM 625 C CA . GLY A 1 80 ? 5.343 7.243 -8.132 1.00 85.25 80 GLY A CA 1
ATOM 626 C C . GLY A 1 80 ? 5.545 5.738 -7.995 1.00 85.25 80 GLY A C 1
ATOM 627 O O . GLY A 1 80 ? 5.059 5.080 -7.076 1.00 85.25 80 GLY A O 1
ATOM 628 N N . ALA A 1 81 ? 6.309 5.191 -8.938 1.00 88.69 81 ALA A N 1
ATOM 629 C CA . ALA A 1 81 ? 6.803 3.820 -8.897 1.00 88.69 81 ALA A CA 1
ATOM 630 C C . ALA A 1 81 ? 7.930 3.660 -7.846 1.00 88.69 81 ALA A C 1
ATOM 632 O O . ALA A 1 81 ? 8.570 4.653 -7.476 1.00 88.69 81 ALA A O 1
ATOM 633 N N . PRO A 1 82 ? 8.219 2.431 -7.373 1.00 88.44 82 PRO A N 1
ATOM 634 C CA . PRO A 1 82 ? 9.338 2.179 -6.469 1.00 88.44 82 PRO A CA 1
ATOM 635 C C . PRO A 1 82 ? 10.661 2.638 -7.088 1.00 88.44 82 PRO A C 1
ATOM 637 O O . PRO A 1 82 ? 10.921 2.415 -8.274 1.00 88.44 82 PRO A O 1
ATOM 640 N N . SER A 1 83 ? 11.504 3.272 -6.276 1.00 87.25 83 SER A N 1
ATOM 641 C CA . SER A 1 83 ? 12.727 3.920 -6.750 1.00 87.25 83 SER A CA 1
ATOM 642 C C . SER A 1 83 ? 13.965 3.580 -5.926 1.00 87.25 83 SER A C 1
ATOM 644 O O . SER A 1 83 ? 13.880 3.095 -4.803 1.00 87.25 83 SER A O 1
ATOM 646 N N . ARG A 1 84 ? 15.150 3.822 -6.496 1.00 83.69 84 ARG A N 1
ATOM 647 C CA . ARG A 1 84 ? 16.439 3.622 -5.816 1.00 83.69 84 ARG A CA 1
ATOM 648 C C . ARG A 1 84 ? 16.714 4.711 -4.795 1.00 83.69 84 ARG A C 1
ATOM 650 O O . ARG A 1 84 ? 16.640 5.894 -5.118 1.00 83.69 84 ARG A O 1
ATOM 657 N N . ALA A 1 85 ? 17.207 4.311 -3.626 1.00 80.38 85 ALA A N 1
ATOM 658 C CA . ALA A 1 85 ? 17.635 5.244 -2.587 1.00 80.38 85 ALA A CA 1
ATOM 659 C C . ALA A 1 85 ? 18.708 6.243 -3.051 1.00 80.38 85 ALA A C 1
ATOM 661 O O . ALA A 1 85 ? 18.706 7.391 -2.618 1.00 80.38 85 ALA A O 1
ATOM 662 N N . SER A 1 86 ? 19.611 5.819 -3.940 1.00 77.94 86 SER A N 1
ATOM 663 C CA . SER A 1 86 ? 20.723 6.643 -4.422 1.00 77.94 86 SER A CA 1
ATOM 664 C C . SER A 1 86 ? 20.346 7.641 -5.517 1.00 77.94 86 SER A C 1
ATOM 666 O O . SER A 1 86 ? 21.080 8.606 -5.711 1.00 77.94 86 SER A O 1
ATOM 668 N N . SER A 1 87 ? 19.251 7.418 -6.252 1.00 79.00 87 SER A N 1
ATOM 669 C CA . SER A 1 87 ? 18.947 8.196 -7.462 1.00 79.00 87 SER A CA 1
ATOM 670 C C . SER A 1 87 ? 17.500 8.662 -7.599 1.00 79.00 87 SER A C 1
ATOM 672 O O . SER A 1 87 ? 17.226 9.445 -8.501 1.00 79.00 87 SER A O 1
ATOM 674 N N . GLY A 1 88 ? 16.554 8.156 -6.802 1.00 79.19 88 GLY A N 1
ATOM 675 C CA . GLY A 1 88 ? 15.119 8.457 -6.938 1.00 79.19 88 GLY A CA 1
ATOM 676 C C . GLY A 1 88 ? 14.469 7.947 -8.235 1.00 79.19 88 GLY A C 1
ATOM 677 O O . GLY A 1 88 ? 13.254 8.000 -8.379 1.00 79.19 88 GLY A O 1
ATOM 678 N N . ALA A 1 89 ? 15.259 7.407 -9.165 1.00 85.75 89 ALA A N 1
ATOM 679 C CA . ALA A 1 89 ? 14.792 6.778 -10.394 1.00 85.75 89 ALA A CA 1
ATOM 680 C C . ALA A 1 89 ? 14.164 5.403 -10.134 1.00 85.75 89 ALA A C 1
ATOM 682 O O . ALA A 1 89 ? 14.584 4.690 -9.216 1.00 85.75 89 ALA A O 1
ATOM 683 N N . TYR A 1 90 ? 13.227 5.022 -11.003 1.00 89.31 90 TYR A N 1
ATOM 684 C CA . TYR A 1 90 ? 12.597 3.704 -11.020 1.00 89.31 90 TYR A CA 1
ATOM 685 C C . TYR A 1 90 ? 13.619 2.556 -10.940 1.00 89.31 90 TYR A C 1
ATOM 687 O O . TYR A 1 90 ? 14.729 2.625 -11.496 1.00 89.31 90 TYR A O 1
ATOM 695 N N . ASP A 1 91 ? 13.231 1.499 -10.226 1.00 92.12 91 ASP A N 1
ATOM 696 C CA . ASP A 1 91 ? 14.005 0.268 -10.092 1.00 92.12 91 ASP A CA 1
ATOM 697 C C . ASP A 1 91 ? 13.136 -0.968 -10.327 1.00 92.12 91 ASP A C 1
ATOM 699 O O . ASP A 1 91 ? 12.334 -1.377 -9.483 1.00 92.12 91 ASP A O 1
ATOM 703 N N . GLU A 1 92 ? 13.354 -1.600 -11.477 1.00 93.44 92 GLU A N 1
ATOM 704 C CA . GLU A 1 92 ? 12.671 -2.829 -11.858 1.00 93.44 92 GLU A CA 1
ATOM 705 C C . GLU A 1 92 ? 12.949 -3.982 -10.881 1.00 93.44 92 GLU A C 1
ATOM 707 O O . GLU A 1 92 ? 12.055 -4.776 -10.596 1.00 93.44 92 GLU A O 1
ATOM 712 N N . ARG A 1 93 ? 14.152 -4.073 -10.298 1.00 94.56 93 ARG A N 1
ATOM 713 C CA . ARG A 1 93 ? 14.485 -5.156 -9.357 1.00 94.56 93 ARG A CA 1
ATOM 714 C C . ARG A 1 93 ? 13.678 -5.021 -8.071 1.00 94.56 93 ARG A C 1
ATOM 716 O O . ARG A 1 93 ? 13.199 -6.029 -7.555 1.00 94.56 93 ARG A O 1
ATOM 723 N N . ILE A 1 94 ? 13.487 -3.793 -7.584 1.00 94.69 94 ILE A N 1
ATOM 724 C CA . ILE A 1 94 ? 12.625 -3.519 -6.423 1.00 94.69 94 ILE A CA 1
ATOM 725 C C . ILE A 1 94 ? 11.161 -3.805 -6.776 1.00 94.69 94 ILE A C 1
ATOM 727 O O . ILE A 1 94 ? 10.457 -4.432 -5.985 1.00 94.69 94 ILE A O 1
ATOM 731 N N . ALA A 1 95 ? 10.707 -3.428 -7.975 1.00 96.38 95 ALA A N 1
ATOM 732 C CA . ALA A 1 95 ? 9.359 -3.763 -8.434 1.00 96.38 95 ALA A CA 1
ATOM 733 C C . ALA A 1 95 ? 9.122 -5.286 -8.447 1.00 96.38 95 ALA A C 1
ATOM 735 O O . ALA A 1 95 ? 8.113 -5.749 -7.921 1.00 96.38 95 ALA A O 1
ATOM 736 N N . GLN A 1 96 ? 10.078 -6.081 -8.942 1.00 97.38 96 GLN A N 1
ATOM 737 C CA . GLN A 1 96 ? 9.979 -7.545 -8.919 1.00 97.38 96 GLN A CA 1
ATOM 738 C C . GLN A 1 96 ? 9.938 -8.121 -7.495 1.00 97.38 96 GLN A C 1
ATOM 740 O O . GLN A 1 96 ? 9.186 -9.062 -7.241 1.00 97.38 96 GLN A O 1
ATOM 745 N N . GLN A 1 97 ? 10.691 -7.548 -6.549 1.00 97.94 97 GLN A N 1
ATOM 746 C CA . GLN A 1 97 ? 10.605 -7.936 -5.134 1.00 97.94 97 GLN A CA 1
ATOM 747 C C . GLN A 1 97 ? 9.226 -7.634 -4.542 1.00 97.94 97 GLN A C 1
ATOM 749 O O . GLN A 1 97 ? 8.667 -8.467 -3.833 1.00 97.94 97 GLN A O 1
ATOM 754 N N . ILE A 1 98 ? 8.651 -6.475 -4.871 1.00 97.69 98 ILE A N 1
ATOM 755 C CA . ILE A 1 98 ? 7.291 -6.113 -4.462 1.00 97.69 98 ILE A CA 1
ATOM 756 C C . ILE A 1 98 ? 6.268 -7.076 -5.070 1.00 97.69 98 ILE A C 1
ATOM 758 O O . ILE A 1 98 ? 5.345 -7.501 -4.379 1.00 97.69 98 ILE A O 1
ATOM 762 N N . TYR A 1 99 ? 6.429 -7.465 -6.336 1.00 98.19 99 TYR A N 1
ATOM 763 C CA . TYR A 1 99 ? 5.546 -8.442 -6.971 1.00 98.19 99 TYR A CA 1
ATOM 764 C C . TYR A 1 99 ? 5.646 -9.821 -6.317 1.00 98.19 99 TYR A C 1
ATOM 766 O O . TYR A 1 99 ? 4.624 -10.477 -6.141 1.00 98.19 99 TYR A O 1
ATOM 774 N N . ALA A 1 100 ? 6.849 -10.272 -5.952 1.00 98.31 100 ALA A N 1
ATOM 775 C CA . ALA A 1 100 ? 7.033 -11.518 -5.209 1.00 98.31 100 ALA A CA 1
ATOM 776 C C . ALA A 1 100 ? 6.312 -11.463 -3.854 1.00 98.31 100 ALA A C 1
ATOM 778 O O . ALA A 1 100 ? 5.451 -12.300 -3.600 1.00 98.31 100 ALA A O 1
ATOM 779 N N . LEU A 1 101 ? 6.555 -10.407 -3.071 1.00 98.12 101 LEU A N 1
ATOM 780 C CA . LEU A 1 101 ? 5.888 -10.181 -1.787 1.00 98.12 101 LEU A CA 1
ATOM 781 C C . LEU A 1 101 ? 4.356 -10.127 -1.936 1.00 98.12 101 LEU A C 1
ATOM 783 O O . LEU A 1 101 ? 3.622 -10.712 -1.151 1.00 98.12 101 LEU A O 1
ATOM 787 N N . SER A 1 102 ? 3.857 -9.467 -2.980 1.00 97.75 102 SER A N 1
ATOM 788 C CA . SER A 1 102 ? 2.417 -9.381 -3.254 1.00 97.75 102 SER A CA 1
ATOM 789 C C . SER A 1 102 ? 1.800 -10.753 -3.545 1.00 97.75 102 SER A C 1
ATOM 791 O O . SER A 1 102 ? 0.684 -11.021 -3.120 1.00 97.75 102 SER A O 1
ATOM 793 N N . ARG A 1 103 ? 2.521 -11.650 -4.233 1.00 98.00 103 ARG A N 1
ATOM 794 C CA . ARG A 1 103 ? 2.047 -13.026 -4.472 1.00 98.00 103 ARG A CA 1
ATOM 795 C C . ARG A 1 103 ? 2.042 -13.868 -3.199 1.00 98.00 103 ARG A C 1
ATOM 797 O O . ARG A 1 103 ? 1.142 -14.684 -3.033 1.00 98.00 103 ARG A O 1
ATOM 804 N N . GLU A 1 104 ? 3.026 -13.679 -2.321 1.00 97.44 104 GLU A N 1
ATOM 805 C CA . GLU A 1 104 ? 3.111 -14.381 -1.031 1.00 97.44 104 GLU A CA 1
ATOM 806 C C . GLU A 1 104 ? 1.934 -14.037 -0.104 1.00 97.44 104 GLU A C 1
ATOM 808 O O . GLU A 1 104 ? 1.502 -14.881 0.675 1.00 97.44 104 GLU A O 1
ATOM 813 N N . HIS A 1 105 ? 1.371 -12.835 -0.252 1.00 96.50 105 HIS A N 1
ATOM 814 C CA . HIS A 1 105 ? 0.253 -12.321 0.542 1.00 96.50 105 HIS A CA 1
ATOM 815 C C . HIS A 1 105 ? -1.020 -12.088 -0.291 1.00 96.50 105 HIS A C 1
ATOM 817 O O . HIS A 1 105 ? -1.805 -11.183 -0.010 1.00 96.50 105 HIS A O 1
ATOM 823 N N . ALA A 1 106 ? -1.257 -12.906 -1.323 1.00 93.44 106 ALA A N 1
ATOM 824 C CA . ALA A 1 106 ? -2.382 -12.728 -2.250 1.00 93.44 106 ALA A CA 1
ATOM 825 C C . ALA A 1 106 ? -3.780 -12.811 -1.594 1.00 93.44 106 ALA A C 1
ATOM 827 O O . ALA A 1 106 ? -4.776 -12.477 -2.230 1.00 93.44 106 ALA A O 1
ATOM 828 N N . ASN A 1 107 ? -3.869 -13.253 -0.336 1.00 94.38 107 ASN A N 1
ATOM 829 C CA . ASN A 1 107 ? -5.095 -13.262 0.461 1.00 94.38 107 ASN A CA 1
ATOM 830 C C . ASN A 1 107 ? -5.485 -11.881 1.021 1.00 94.38 107 ASN A C 1
ATOM 832 O O . ASN A 1 107 ? -6.606 -11.743 1.503 1.00 94.38 107 ASN A O 1
ATOM 836 N N . VAL A 1 108 ? -4.596 -10.883 0.964 1.00 97.19 108 VAL A N 1
ATOM 837 C CA . VAL A 1 108 ? -4.873 -9.500 1.376 1.00 97.19 108 VAL A CA 1
ATOM 838 C C . VAL A 1 108 ? -4.819 -8.593 0.137 1.00 97.19 108 VAL A C 1
ATOM 840 O O . VAL A 1 108 ? -3.728 -8.252 -0.327 1.00 97.19 108 VAL A O 1
ATOM 843 N N . PRO A 1 109 ? -5.966 -8.187 -0.437 1.00 97.38 109 PRO A N 1
ATOM 844 C CA . PRO A 1 109 ? -5.997 -7.362 -1.639 1.00 97.38 109 PRO A CA 1
ATOM 845 C C . PRO A 1 109 ? -5.368 -5.984 -1.426 1.00 97.38 109 PRO A C 1
ATOM 847 O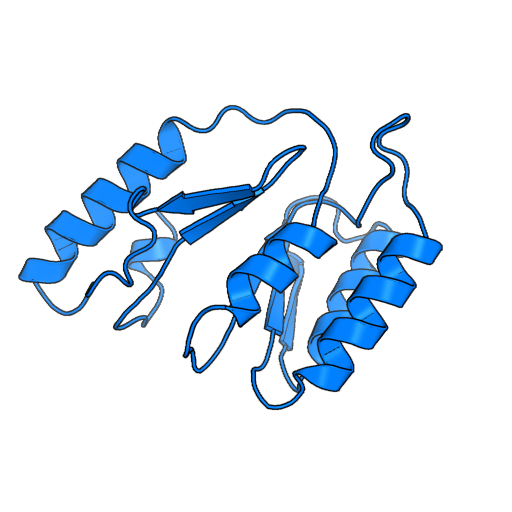 O . PRO A 1 109 ? -5.751 -5.242 -0.514 1.00 97.38 109 PRO A O 1
ATOM 850 N N . ILE A 1 110 ? -4.470 -5.601 -2.340 1.00 98.12 110 ILE A N 1
ATOM 851 C CA . ILE A 1 110 ? -3.943 -4.240 -2.454 1.00 98.12 110 ILE A CA 1
ATOM 852 C C . ILE A 1 110 ? -4.764 -3.477 -3.496 1.00 98.12 110 ILE A C 1
ATOM 854 O O . ILE A 1 110 ? -4.672 -3.726 -4.697 1.00 98.12 110 ILE A O 1
ATOM 858 N N . ASN A 1 111 ? -5.527 -2.486 -3.046 1.00 97.00 111 ASN A N 1
ATOM 859 C CA . ASN A 1 111 ? -6.171 -1.514 -3.917 1.00 97.00 111 ASN A CA 1
ATOM 860 C C . ASN A 1 111 ? -5.238 -0.321 -4.115 1.00 97.00 111 ASN A C 1
ATOM 862 O O . ASN A 1 111 ? -4.900 0.381 -3.164 1.00 97.00 111 ASN A O 1
ATOM 866 N N . THR A 1 112 ? -4.806 -0.093 -5.350 1.00 96.06 112 THR A N 1
ATOM 867 C CA . THR A 1 112 ? -3.831 0.949 -5.686 1.00 96.06 112 THR A CA 1
ATOM 868 C C . THR A 1 112 ? -4.521 2.185 -6.254 1.00 96.06 112 THR A C 1
ATOM 870 O O . THR A 1 112 ? -5.284 2.077 -7.216 1.00 96.06 112 THR A O 1
ATOM 873 N N . ILE A 1 113 ? -4.211 3.353 -5.697 1.00 94.31 113 ILE A N 1
ATOM 874 C CA . ILE A 1 113 ? -4.669 4.667 -6.139 1.00 94.31 113 ILE A CA 1
ATOM 875 C C . ILE A 1 113 ? -3.441 5.448 -6.616 1.00 94.31 113 ILE A C 1
ATOM 877 O O . ILE A 1 113 ? -2.600 5.856 -5.809 1.00 94.31 113 ILE A O 1
ATOM 881 N N . GLY A 1 114 ? -3.330 5.626 -7.931 1.00 92.00 114 GLY A N 1
ATOM 882 C CA . GLY A 1 114 ? -2.301 6.462 -8.542 1.00 92.00 114 GLY A CA 1
ATOM 883 C C . GLY A 1 114 ? -2.696 7.931 -8.458 1.00 92.00 114 GLY A C 1
ATOM 884 O O . GLY A 1 114 ? -3.775 8.284 -8.921 1.00 92.00 114 GLY A O 1
ATOM 885 N N . LEU A 1 115 ? -1.832 8.759 -7.876 1.00 88.62 115 LEU A N 1
ATOM 886 C CA . LEU A 1 115 ? -2.026 10.200 -7.735 1.00 88.62 115 LEU A CA 1
ATOM 887 C C . LEU A 1 115 ? -1.150 10.953 -8.745 1.00 88.62 115 LEU A C 1
ATOM 889 O O . LEU A 1 115 ? 0.040 10.675 -8.864 1.00 88.62 115 LEU A O 1
ATOM 893 N N . GLY A 1 116 ? -1.695 11.951 -9.437 1.00 83.75 116 GLY A N 1
ATOM 894 C CA . GLY A 1 116 ? -0.888 12.823 -10.298 1.00 83.75 116 GLY A CA 1
ATOM 895 C C . GLY A 1 116 ? -0.600 12.205 -11.668 1.00 83.75 116 GLY A C 1
ATOM 896 O O . GLY A 1 116 ? -1.529 11.831 -12.375 1.00 83.75 116 GLY A O 1
ATOM 897 N N . ASN A 1 117 ? 0.666 12.134 -12.105 1.00 76.62 117 ASN A N 1
ATOM 898 C CA . ASN A 1 117 ? 0.995 11.666 -13.462 1.00 76.62 117 ASN A CA 1
ATOM 899 C C . ASN A 1 117 ? 1.003 10.129 -13.585 1.00 76.62 117 ASN A C 1
ATOM 901 O O . ASN A 1 117 ? 2.006 9.525 -13.960 1.00 76.62 117 ASN A O 1
ATOM 905 N N . TYR A 1 118 ? -0.140 9.493 -13.326 1.00 70.06 118 TYR A N 1
ATOM 906 C CA . TYR A 1 118 ? -0.325 8.047 -13.498 1.00 70.06 118 TYR A CA 1
ATOM 907 C C . TYR A 1 118 ? -0.305 7.589 -14.971 1.00 70.06 118 TYR A C 1
ATOM 909 O O . TYR A 1 118 ? -0.503 6.405 -15.238 1.00 70.06 118 TYR A O 1
ATOM 917 N N . PHE A 1 119 ? -0.088 8.498 -15.931 1.00 74.88 119 PHE A N 1
ATOM 918 C CA . PHE A 1 119 ? 0.193 8.159 -17.329 1.00 74.88 119 PHE A CA 1
ATOM 919 C C . PHE A 1 119 ? 1.644 7.715 -17.553 1.00 74.88 119 PHE A C 1
ATOM 921 O O . PHE A 1 119 ? 1.951 7.211 -18.632 1.00 74.88 119 PHE A O 1
ATOM 928 N N . ASP A 1 120 ? 2.532 7.879 -16.562 1.00 87.94 120 ASP A N 1
ATOM 929 C CA . ASP A 1 120 ? 3.855 7.256 -16.599 1.00 87.94 120 ASP A CA 1
ATOM 930 C C . ASP A 1 120 ? 3.714 5.731 -16.699 1.00 87.94 120 ASP A C 1
ATOM 932 O O . ASP A 1 120 ? 3.065 5.090 -15.869 1.00 87.94 120 ASP A O 1
ATOM 936 N N . GLU A 1 121 ? 4.318 5.147 -17.732 1.00 88.25 121 GLU A N 1
ATOM 937 C CA . GLU A 1 121 ? 4.140 3.733 -18.064 1.00 88.25 121 GLU A CA 1
ATOM 938 C C . GLU A 1 121 ? 4.660 2.811 -16.954 1.00 88.25 121 GLU A C 1
ATOM 940 O O . GLU A 1 121 ? 4.016 1.805 -16.641 1.00 88.25 121 GLU A O 1
ATOM 945 N N . ASN A 1 122 ? 5.772 3.173 -16.303 1.00 89.69 122 ASN A N 1
ATOM 946 C CA . ASN A 1 122 ? 6.337 2.377 -15.214 1.00 89.69 122 ASN A CA 1
ATOM 947 C C . ASN A 1 122 ? 5.420 2.402 -13.990 1.00 89.69 122 ASN A C 1
ATOM 949 O O . ASN A 1 122 ? 5.131 1.353 -13.415 1.00 89.69 122 ASN A O 1
ATOM 953 N N . MET A 1 123 ? 4.923 3.580 -13.608 1.00 90.19 123 MET A N 1
ATOM 954 C CA . MET A 1 123 ? 3.982 3.739 -12.502 1.00 90.19 123 MET A CA 1
ATOM 955 C C . MET A 1 123 ? 2.656 3.027 -12.778 1.00 90.19 123 MET A C 1
ATOM 957 O O . MET A 1 123 ? 2.191 2.251 -11.942 1.00 90.19 123 MET A O 1
ATOM 961 N N . ALA A 1 124 ? 2.061 3.240 -13.953 1.00 91.75 124 ALA A N 1
ATOM 962 C CA . ALA A 1 124 ? 0.800 2.614 -14.335 1.00 91.75 124 ALA A CA 1
ATOM 963 C C . ALA A 1 124 ? 0.911 1.085 -14.335 1.00 91.75 124 ALA A C 1
ATOM 965 O O . ALA A 1 124 ? 0.059 0.396 -13.767 1.00 91.75 124 ALA A O 1
ATOM 966 N N . THR A 1 125 ? 1.977 0.557 -14.944 1.00 94.31 125 THR A N 1
ATOM 967 C CA . THR A 1 125 ? 2.247 -0.883 -15.003 1.00 94.31 125 THR A CA 1
ATOM 968 C C . THR A 1 125 ? 2.464 -1.447 -13.608 1.00 94.31 125 THR A C 1
ATOM 970 O O . THR A 1 125 ? 1.871 -2.471 -13.265 1.00 94.31 125 THR A O 1
ATOM 973 N N . PHE A 1 126 ? 3.251 -0.761 -12.778 1.00 95.50 126 PHE A N 1
ATOM 974 C CA . PHE A 1 126 ? 3.510 -1.170 -11.404 1.00 95.50 126 PHE A CA 1
ATOM 975 C C . PHE A 1 126 ? 2.222 -1.290 -10.583 1.00 95.50 126 PHE A C 1
ATOM 977 O O . PHE A 1 126 ? 1.941 -2.361 -10.042 1.00 95.50 126 PHE A O 1
ATOM 984 N N . LEU A 1 127 ? 1.405 -0.234 -10.539 1.00 95.94 127 LEU A N 1
ATOM 985 C CA . LEU A 1 127 ? 0.190 -0.211 -9.720 1.00 95.94 127 LEU A CA 1
ATOM 986 C C . LEU A 1 127 ? -0.836 -1.247 -10.186 1.00 95.94 127 LEU A C 1
ATOM 988 O O . LEU A 1 127 ? -1.362 -2.008 -9.374 1.00 95.94 127 LEU A O 1
ATOM 992 N N . ARG A 1 128 ? -1.060 -1.351 -11.502 1.00 96.31 128 ARG A N 1
ATOM 993 C CA . ARG A 1 128 ? -1.959 -2.367 -12.071 1.00 96.31 128 ARG A CA 1
ATOM 994 C C . ARG A 1 128 ? -1.484 -3.784 -11.770 1.00 96.31 128 ARG A C 1
ATOM 996 O O . ARG A 1 128 ? -2.310 -4.636 -11.450 1.00 96.31 128 ARG A O 1
ATOM 1003 N N . THR A 1 129 ? -0.177 -4.033 -11.851 1.00 97.19 129 THR A N 1
ATOM 1004 C CA . THR A 1 129 ? 0.394 -5.356 -11.569 1.00 97.19 129 THR A CA 1
ATOM 1005 C C . THR A 1 129 ? 0.207 -5.725 -10.100 1.00 97.19 129 THR A C 1
ATOM 1007 O O . THR A 1 129 ? -0.303 -6.803 -9.815 1.00 97.19 129 THR A O 1
ATOM 1010 N N . VAL A 1 130 ? 0.542 -4.829 -9.165 1.00 97.31 130 VAL A N 1
ATOM 1011 C CA . VAL A 1 130 ? 0.361 -5.060 -7.718 1.00 97.31 130 VAL A CA 1
ATOM 1012 C C . VAL A 1 130 ? -1.099 -5.363 -7.373 1.00 97.31 130 VAL A C 1
ATOM 1014 O O . VAL A 1 130 ? -1.378 -6.365 -6.711 1.00 97.31 130 VAL A O 1
ATOM 1017 N N . ALA A 1 131 ? -2.032 -4.544 -7.868 1.00 97.56 131 ALA A N 1
ATOM 1018 C CA . ALA A 1 131 ? -3.457 -4.766 -7.650 1.00 97.56 131 ALA A CA 1
ATOM 1019 C C . ALA A 1 131 ? -3.910 -6.119 -8.220 1.00 97.56 131 ALA A C 1
ATOM 1021 O O . ALA A 1 131 ? -4.548 -6.908 -7.528 1.00 97.56 131 ALA A O 1
ATOM 1022 N N . SER A 1 132 ? -3.507 -6.438 -9.454 1.00 97.88 132 SER A N 1
ATOM 1023 C CA . SER A 1 132 ? -3.880 -7.697 -10.103 1.00 97.88 132 SER A CA 1
ATOM 1024 C C . SER A 1 132 ? -3.341 -8.934 -9.382 1.00 97.88 132 SER A C 1
ATOM 1026 O O . SER A 1 132 ? -4.026 -9.953 -9.366 1.00 97.88 132 SER A O 1
ATOM 1028 N N . LEU A 1 133 ? -2.130 -8.881 -8.818 1.00 97.94 133 LEU A N 1
ATOM 1029 C CA . LEU A 1 133 ? -1.510 -10.031 -8.147 1.00 97.94 133 LEU A CA 1
ATOM 1030 C C . LEU A 1 133 ? -2.188 -10.399 -6.822 1.00 97.94 133 LEU A C 1
ATOM 1032 O O . LEU A 1 133 ? -2.059 -11.535 -6.379 1.00 97.94 133 LEU A O 1
ATOM 1036 N N . THR A 1 134 ? -2.900 -9.454 -6.211 1.00 97.62 134 THR A N 1
ATOM 1037 C CA . THR A 1 134 ? -3.557 -9.615 -4.904 1.00 97.62 134 THR A CA 1
ATOM 1038 C C . THR A 1 134 ? -5.083 -9.646 -5.006 1.00 97.62 134 THR A C 1
ATOM 1040 O O . THR A 1 134 ? -5.776 -9.674 -3.997 1.00 97.62 134 THR A O 1
ATOM 1043 N N . GLY A 1 135 ? -5.638 -9.607 -6.224 1.00 96.88 135 GLY A N 1
ATOM 1044 C CA . GLY A 1 135 ? -7.086 -9.517 -6.439 1.00 96.88 135 GLY A CA 1
ATOM 1045 C C . GLY A 1 135 ? -7.698 -8.159 -6.069 1.00 96.88 135 GLY A C 1
ATOM 1046 O O . GLY A 1 135 ? -8.919 -8.046 -5.972 1.00 96.88 135 GLY A O 1
ATOM 1047 N N . GLY A 1 136 ? -6.874 -7.130 -5.859 1.00 97.00 136 GLY A N 1
ATOM 1048 C CA . GLY A 1 136 ? -7.319 -5.758 -5.641 1.00 97.00 136 GLY A CA 1
ATOM 1049 C C . GLY A 1 136 ? -7.653 -5.020 -6.940 1.00 97.00 136 GLY A C 1
ATOM 1050 O O . GLY A 1 136 ? -7.685 -5.584 -8.036 1.00 97.00 136 GLY A O 1
ATOM 1051 N N . THR A 1 137 ? -7.901 -3.715 -6.825 1.00 96.50 137 THR A N 1
ATOM 1052 C CA . THR A 1 137 ? -8.265 -2.856 -7.961 1.00 96.50 137 THR A CA 1
ATOM 1053 C C . THR A 1 137 ? -7.336 -1.655 -8.117 1.00 96.50 137 THR A C 1
ATOM 1055 O O . THR A 1 137 ? -6.788 -1.139 -7.145 1.00 96.50 137 THR A O 1
ATOM 1058 N N . PHE A 1 138 ? -7.167 -1.190 -9.359 1.00 94.75 138 PHE A N 1
ATOM 1059 C CA . PHE A 1 138 ? -6.441 0.042 -9.676 1.00 94.75 138 PHE A CA 1
ATOM 1060 C C . PHE A 1 138 ? -7.405 1.186 -10.005 1.00 94.75 138 PHE A C 1
ATOM 1062 O O . PHE A 1 138 ? -8.333 1.017 -10.802 1.00 94.75 138 PHE A O 1
ATOM 1069 N N . ARG A 1 139 ? -7.138 2.365 -9.437 1.00 92.00 139 ARG A N 1
ATOM 1070 C CA . ARG A 1 139 ? -7.771 3.646 -9.776 1.00 92.00 139 ARG A CA 1
ATOM 1071 C C . ARG A 1 139 ? -6.682 4.681 -10.069 1.00 92.00 139 ARG A C 1
ATOM 1073 O O . ARG A 1 139 ? -5.735 4.798 -9.299 1.00 92.00 139 ARG A O 1
ATOM 1080 N N . GLY A 1 140 ? -6.810 5.400 -11.181 1.00 84.31 140 GLY A N 1
ATOM 1081 C CA . GLY A 1 140 ? -5.989 6.577 -11.480 1.00 84.31 140 GLY A CA 1
ATOM 1082 C C . GLY A 1 140 ? -6.831 7.830 -11.276 1.00 84.31 140 GLY A C 1
ATOM 1083 O O . GLY A 1 140 ? -7.947 7.873 -11.795 1.00 84.31 140 GLY A O 1
ATOM 1084 N N . GLU A 1 141 ? -6.312 8.789 -10.511 1.00 65.56 141 GLU A N 1
ATOM 1085 C CA . GLU A 1 141 ? -6.953 10.071 -10.171 1.00 65.56 141 GLU A CA 1
ATOM 1086 C C . GLU A 1 141 ? -6.010 11.249 -10.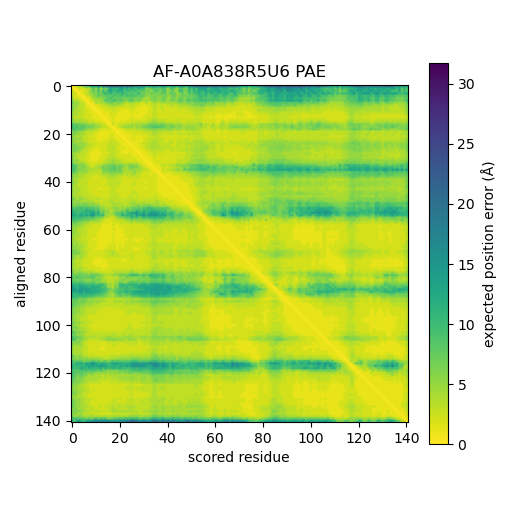454 1.00 65.56 141 GLU A C 1
ATOM 1088 O O . GLU A 1 141 ? -4.810 11.182 -10.083 1.00 65.56 141 GLU A O 1
#

Foldseek 3Di:
DVVVVDPDQKAWDWDDAPDIAIPVRVLDIDGLDDPVNVVVVVVSVVVVVVDDDDFADPVVVSVVSVVVDPDQEAEAEDQDAGADRVPNDHDPVSLVSLLVSLLVQLRYAYEYEHEDPCVPPRNVVSNCSSRVSNVHYYDYD

Solvent-accessible surface area (backbone atoms only — not comparable to full-atom values): 7861 Å² total; per-residue (Å²): 115,72,77,80,74,51,97,58,53,64,46,61,48,76,50,64,19,74,55,71,45,48,37,47,81,89,63,49,76,40,65,36,47,72,76,74,8,47,59,46,49,53,49,50,51,53,58,56,69,69,63,74,88,67,79,23,40,40,53,55,62,39,50,54,58,54,68,74,50,98,62,79,61,43,81,46,76,42,69,68,46,44,26,34,86,91,70,53,44,76,33,70,70,58,45,51,52,42,48,52,54,36,52,78,43,34,88,38,23,31,30,25,36,32,37,69,71,44,80,41,63,67,34,38,51,48,40,46,47,48,4,59,54,12,74,31,47,66,46,7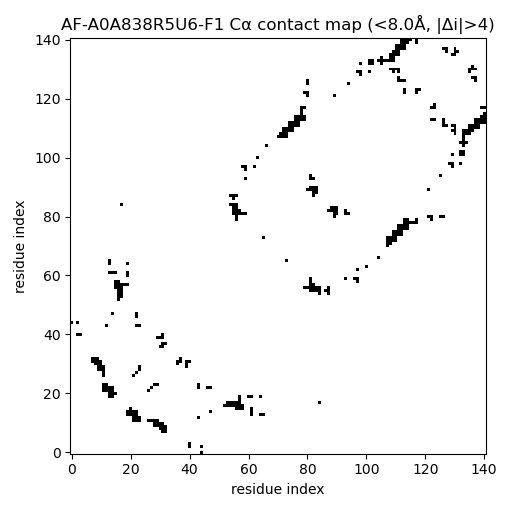9,89